Protein AF-A0A2T5AXV2-F1 (afdb_monomer)

Mean predicted aligned error: 19.08 Å

Radius of gyration: 34.53 Å; Cα contacts (8 Å, |Δi|>4): 22; chains: 1; bounding box: 71×86×83 Å

Solvent-accessible surface area (backbone atoms only — not comparable to full-atom values): 9967 Å² total; per-residue (Å²): 135,87,81,79,77,76,82,70,67,61,64,56,50,52,53,56,48,52,55,52,51,54,51,53,53,51,52,52,48,53,52,51,51,52,53,50,51,52,53,49,52,48,33,71,74,76,38,75,77,79,67,57,49,42,57,49,49,50,54,48,52,50,54,51,49,55,50,49,48,49,56,71,72,66,78,45,94,86,62,76,84,79,63,55,76,67,56,56,51,52,52,53,50,52,51,50,52,50,46,67,62,45,51,59,48,48,75,74,43,39,67,57,40,44,51,51,52,51,51,50,51,51,52,53,50,52,49,52,50,54,50,50,55,50,52,49,56,55,52,51,52,52,51,50,53,51,49,57,52,52,60,66,60,72,80,61,92,70,94,79,83,90,76,83,84,82,86,132

Secondary structure (DSSP, 8-state):
-------TTHHHHHHHHHHHHHHHHHHHHHHHHHHHHHHHHHHHHH-SPP--HHHHHHHHHHHHHHHHHHHHTT--TTTTTT--HHHHHHHHHHHHHHHHHHHHHHHH-HHHHHHHHHHHHHHHHHHHHHHHHHHHHHHHHHHHHHHHHHHTTSS-------------

pLDDT: mean 73.74, std 14.26, range [38.34, 95.88]

Sequence (168 aa):
MSEELPPSGAERNEAAGEVRATDADAWSTACAEDLAAEKSRRRAEYGPPPGSAAEELRKFVDAVSEKLDKLSAGQSPLLGSVAGPAAQQVVKQVVQQARAAVEPVIERNPDVFDHLAAAGNELLAAYRSAVQAQEQRWTTRAADLHKDLDERRDDGEGTGPGQRIDLD

Nearest PDB structures (foldseek):
  7n6g-assembly1_3Q  TM=2.943E-01  e=6.380E+00  Chlamydomonas reinhardtii

Foldseek 3Di:
DDDDDDPPPPVVVVVVVVVVVVVVVVVVVVVVVVVVVVVVVCCVVVNDDDDQLLVVVVVVLVVVVVVLCVVLVPPDPPPPPPQPPVNNVVVVVVSVVVCVVVVCCCVVCVVVSVVVVVVVVVVVVVVVVVVVVVVCVVVVVVVVVVVVVVVVVVPDPDDDDDDDDDDD

Structure (mmCIF, N/CA/C/O backbone):
data_AF-A0A2T5AXV2-F1
#
_entry.id   AF-A0A2T5AXV2-F1
#
loop_
_atom_site.group_PDB
_atom_site.id
_atom_site.type_symbol
_atom_site.label_atom_id
_atom_site.label_alt_id
_atom_site.label_comp_id
_atom_site.label_asym_id
_atom_site.label_entity_id
_atom_site.label_seq_id
_atom_site.pdbx_PDB_ins_code
_atom_site.Cartn_x
_atom_site.Cartn_y
_atom_site.Cartn_z
_atom_site.occupancy
_atom_site.B_iso_or_equiv
_atom_site.auth_seq_id
_atom_site.auth_comp_id
_atom_site.auth_asym_id
_atom_site.auth_atom_id
_atom_site.pdbx_PD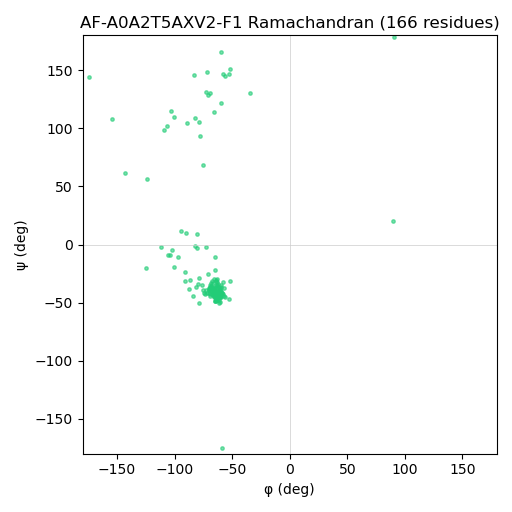B_model_num
ATOM 1 N N . MET A 1 1 ? 46.156 -32.783 -57.075 1.00 38.34 1 MET A N 1
ATOM 2 C CA . MET A 1 1 ? 46.437 -32.244 -55.734 1.00 38.34 1 MET A CA 1
ATOM 3 C C . MET A 1 1 ? 45.109 -31.766 -55.193 1.00 38.34 1 MET A C 1
ATOM 5 O O . MET A 1 1 ? 44.534 -30.871 -55.794 1.00 38.34 1 MET A O 1
ATOM 9 N N . SER A 1 2 ? 44.560 -32.463 -54.201 1.00 46.59 2 SER A N 1
ATOM 10 C CA . SER A 1 2 ? 43.298 -32.082 -53.565 1.00 46.59 2 SER A CA 1
ATOM 11 C C . SER A 1 2 ? 43.644 -31.152 -52.413 1.00 46.59 2 SER A C 1
ATOM 13 O O . SER A 1 2 ? 44.186 -31.609 -51.412 1.00 46.59 2 SER A O 1
ATOM 15 N N . GLU A 1 3 ? 43.421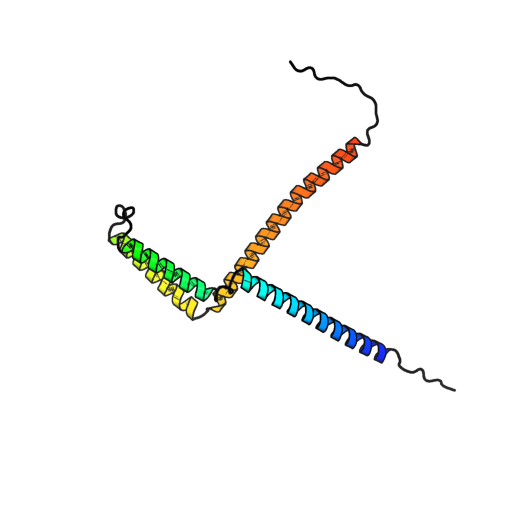 -29.855 -52.586 1.00 47.34 3 GLU A N 1
ATOM 16 C CA . GLU A 1 3 ? 43.502 -28.900 -51.483 1.00 47.34 3 GLU A CA 1
ATOM 17 C C . GLU A 1 3 ? 42.201 -29.007 -50.680 1.00 47.34 3 GLU A C 1
ATOM 19 O O . GLU A 1 3 ? 41.127 -28.613 -51.131 1.00 47.34 3 GLU A O 1
ATOM 24 N N . GLU A 1 4 ? 42.301 -29.632 -49.509 1.00 54.81 4 GLU A N 1
ATOM 25 C CA . GLU A 1 4 ? 41.271 -29.623 -48.473 1.00 54.81 4 GLU A CA 1
ATOM 26 C C . GLU A 1 4 ? 41.139 -28.183 -47.949 1.00 54.81 4 GLU A C 1
ATOM 28 O O . GLU A 1 4 ? 42.080 -27.633 -47.375 1.00 54.81 4 GLU A O 1
ATOM 33 N N . LEU A 1 5 ? 39.989 -27.539 -48.181 1.00 58.94 5 LEU A N 1
ATOM 34 C CA . LEU A 1 5 ? 39.680 -26.254 -47.551 1.00 58.94 5 LEU A CA 1
ATOM 35 C C . LEU A 1 5 ? 39.456 -26.467 -46.042 1.00 58.94 5 LEU A C 1
ATOM 37 O O . LEU A 1 5 ? 38.648 -27.324 -45.677 1.00 58.94 5 LEU A O 1
ATOM 41 N N . PRO A 1 6 ? 40.089 -25.677 -45.155 1.00 58.44 6 PRO A N 1
ATOM 42 C CA . PRO A 1 6 ? 39.869 -25.805 -43.720 1.00 58.44 6 PRO A CA 1
ATOM 43 C C . PRO A 1 6 ? 38.469 -25.291 -43.317 1.00 58.44 6 PRO A C 1
ATOM 45 O O . PRO A 1 6 ? 37.968 -24.330 -43.917 1.00 58.44 6 PRO A O 1
ATOM 48 N N . PRO A 1 7 ? 37.839 -25.869 -42.275 1.00 57.34 7 PRO A N 1
ATOM 49 C CA . PRO A 1 7 ? 36.509 -25.489 -41.794 1.00 57.34 7 PRO A CA 1
ATOM 50 C C . PRO A 1 7 ? 36.537 -24.159 -41.008 1.00 57.34 7 PRO A C 1
ATOM 52 O O . PRO A 1 7 ? 36.311 -24.126 -39.806 1.00 57.34 7 PRO A O 1
ATOM 55 N N . SER A 1 8 ? 36.805 -23.025 -41.666 1.00 60.78 8 SER A N 1
ATOM 56 C CA . SER A 1 8 ? 37.018 -21.734 -40.973 1.00 60.78 8 SER A CA 1
ATOM 57 C C . SER A 1 8 ? 35.735 -20.987 -40.553 1.00 60.78 8 SER A C 1
ATOM 59 O O . SER A 1 8 ? 35.801 -19.928 -39.925 1.00 60.78 8 SER A O 1
ATOM 61 N N . GLY A 1 9 ? 34.558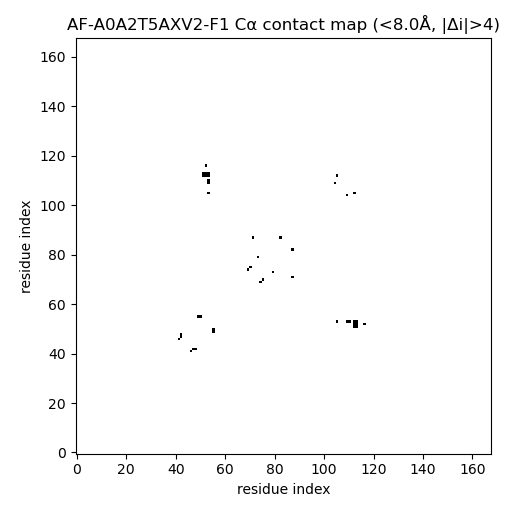 -21.522 -40.897 1.00 58.31 9 GLY A N 1
ATOM 62 C CA . GLY A 1 9 ? 33.269 -20.853 -40.683 1.00 58.31 9 GLY A CA 1
ATOM 63 C C . GLY A 1 9 ? 32.580 -21.158 -39.349 1.00 58.31 9 GLY A C 1
ATOM 64 O O . GLY A 1 9 ? 31.889 -20.289 -38.822 1.00 58.31 9 GLY A O 1
ATOM 65 N N . ALA A 1 10 ? 32.761 -22.363 -38.798 1.00 58.94 10 ALA A N 1
ATOM 66 C CA . ALA A 1 10 ? 32.067 -22.797 -37.580 1.00 58.94 10 ALA A CA 1
ATOM 67 C C . ALA A 1 10 ? 32.710 -22.205 -36.314 1.00 58.94 10 ALA A C 1
ATOM 69 O O . ALA A 1 10 ? 32.036 -21.529 -35.542 1.00 58.94 10 ALA A O 1
ATOM 70 N N . GLU A 1 11 ? 34.033 -22.329 -36.181 1.00 58.97 11 GLU A N 1
ATOM 71 C CA . GLU A 1 11 ? 34.793 -21.832 -35.021 1.00 58.97 11 GLU A CA 1
ATOM 72 C C . GLU A 1 11 ? 34.713 -20.302 -34.874 1.00 58.97 11 GLU A C 1
ATOM 74 O O . GLU A 1 11 ? 34.630 -19.764 -33.771 1.00 58.97 11 GLU A O 1
ATOM 79 N N . ARG A 1 12 ? 34.663 -19.571 -35.997 1.00 57.50 12 ARG A N 1
ATOM 80 C CA . ARG A 1 12 ? 34.503 -18.107 -35.999 1.00 57.50 12 ARG A CA 1
ATOM 81 C C . ARG A 1 12 ? 33.123 -17.670 -35.495 1.00 57.50 12 ARG A C 1
ATOM 83 O O . ARG A 1 12 ? 33.006 -16.587 -34.924 1.00 57.50 12 ARG A O 1
ATOM 90 N N . ASN A 1 13 ? 32.085 -18.474 -35.723 1.00 61.00 13 ASN A N 1
ATOM 91 C CA . ASN A 1 13 ? 30.720 -18.159 -35.304 1.00 61.00 13 ASN A CA 1
ATOM 92 C C . ASN A 1 13 ? 30.497 -18.494 -33.819 1.00 61.00 13 ASN A C 1
ATOM 94 O O . ASN A 1 13 ? 29.853 -17.724 -33.110 1.00 61.00 13 ASN A O 1
ATOM 98 N N . GLU A 1 14 ? 31.103 -19.579 -33.333 1.00 63.22 14 GLU A N 1
ATOM 99 C CA . GLU A 1 14 ? 31.124 -19.938 -31.908 1.00 63.22 14 GLU A CA 1
ATOM 100 C C . GLU A 1 14 ? 31.889 -18.899 -31.079 1.00 63.22 14 GLU A C 1
ATOM 102 O O . GLU A 1 14 ? 31.329 -18.350 -30.131 1.00 63.22 14 GLU A O 1
ATOM 107 N N . ALA A 1 15 ? 33.093 -18.506 -31.512 1.00 61.94 15 ALA A N 1
ATOM 108 C CA . ALA A 1 15 ? 33.867 -17.454 -30.849 1.00 61.94 15 ALA A CA 1
ATOM 109 C C . ALA A 1 15 ? 33.133 -16.098 -30.836 1.00 61.94 15 ALA A C 1
ATOM 111 O O . ALA A 1 15 ? 33.149 -15.379 -29.840 1.00 61.94 15 ALA A O 1
ATOM 112 N N . ALA A 1 16 ? 32.436 -15.742 -31.923 1.00 63.22 16 ALA A N 1
ATOM 113 C CA . ALA A 1 16 ? 31.616 -14.528 -31.970 1.00 63.22 16 ALA A CA 1
ATOM 114 C C . ALA A 1 16 ? 30.336 -14.621 -31.113 1.00 63.22 16 ALA A C 1
ATOM 116 O O . ALA A 1 16 ? 29.792 -13.591 -30.709 1.00 63.22 16 ALA A O 1
ATOM 117 N N . GLY A 1 17 ? 29.825 -15.831 -30.868 1.00 65.50 17 GLY A N 1
ATOM 118 C CA . GLY A 1 17 ? 28.702 -16.094 -29.969 1.00 65.50 17 GLY A CA 1
ATOM 119 C C . GLY A 1 17 ? 29.094 -15.978 -28.498 1.00 65.50 17 GLY A C 1
ATOM 120 O O . GLY A 1 17 ? 28.368 -15.351 -27.732 1.00 65.50 17 GLY A O 1
ATOM 121 N N . GLU A 1 18 ? 30.262 -16.503 -28.134 1.00 64.69 18 GLU A N 1
ATOM 122 C CA . GLU A 1 18 ? 30.807 -16.451 -26.775 1.00 64.69 18 GLU A CA 1
ATOM 123 C C . GLU A 1 18 ? 31.149 -15.015 -26.351 1.00 64.69 18 GLU A C 1
ATOM 125 O O . GLU A 1 18 ? 30.714 -14.574 -25.291 1.00 64.69 18 GLU A O 1
ATOM 130 N N . VAL A 1 19 ? 31.786 -14.232 -27.231 1.00 68.12 19 VAL A N 1
ATOM 131 C CA . VAL A 1 19 ? 32.073 -12.806 -26.977 1.00 68.12 19 VAL A CA 1
ATOM 132 C C . VAL A 1 19 ? 30.785 -11.984 -26.789 1.00 68.12 19 VAL A C 1
ATOM 134 O O . VAL A 1 19 ? 30.696 -11.147 -25.891 1.00 68.12 19 VAL A O 1
ATOM 137 N N . ARG A 1 20 ? 29.736 -12.246 -27.583 1.00 61.34 20 ARG A N 1
ATOM 138 C CA . ARG A 1 20 ? 28.435 -11.569 -27.413 1.00 61.34 20 ARG A CA 1
ATOM 139 C C . ARG A 1 20 ? 27.707 -11.974 -26.131 1.00 61.34 20 ARG A C 1
ATOM 141 O O . ARG A 1 20 ? 26.997 -11.143 -25.570 1.00 61.34 20 ARG A O 1
ATOM 148 N N . ALA A 1 21 ? 27.851 -13.222 -25.686 1.00 63.91 21 ALA A N 1
ATOM 149 C CA . ALA A 1 21 ? 27.299 -13.669 -24.410 1.00 63.91 21 ALA A CA 1
ATOM 150 C C . ALA A 1 21 ? 28.001 -12.963 -23.237 1.00 63.91 21 ALA A C 1
ATOM 152 O O . ALA A 1 21 ? 27.325 -12.426 -22.363 1.00 63.91 21 ALA A O 1
ATOM 153 N N . THR A 1 22 ? 29.335 -12.844 -23.281 1.00 70.88 22 THR A N 1
ATOM 154 C CA . THR A 1 22 ? 30.098 -12.113 -22.257 1.00 70.88 22 THR A CA 1
ATOM 155 C C . THR A 1 22 ? 29.762 -10.620 -22.204 1.00 70.88 22 THR A C 1
ATOM 157 O O . THR A 1 22 ? 29.686 -10.054 -21.115 1.00 70.88 22 THR A O 1
ATOM 160 N N . ASP A 1 23 ? 29.493 -9.981 -23.348 1.00 70.75 23 ASP A N 1
ATOM 161 C CA . ASP A 1 23 ? 29.075 -8.571 -23.397 1.00 70.75 23 ASP A CA 1
ATOM 162 C C . ASP A 1 23 ? 27.663 -8.355 -22.822 1.00 70.75 23 ASP A C 1
ATOM 164 O O . ASP A 1 23 ? 27.407 -7.354 -22.146 1.00 70.75 23 ASP A O 1
ATOM 168 N N . ALA A 1 24 ? 26.739 -9.296 -23.054 1.00 78.44 24 ALA A N 1
ATOM 169 C CA . ALA A 1 24 ? 25.390 -9.240 -22.488 1.00 78.44 24 ALA A CA 1
ATOM 170 C C . ALA A 1 24 ? 25.413 -9.349 -20.953 1.00 78.44 24 ALA A C 1
ATOM 172 O O . ALA A 1 24 ? 24.726 -8.589 -20.263 1.00 78.44 24 ALA A O 1
ATOM 173 N N . ASP A 1 25 ? 26.253 -10.235 -20.418 1.00 80.88 25 ASP 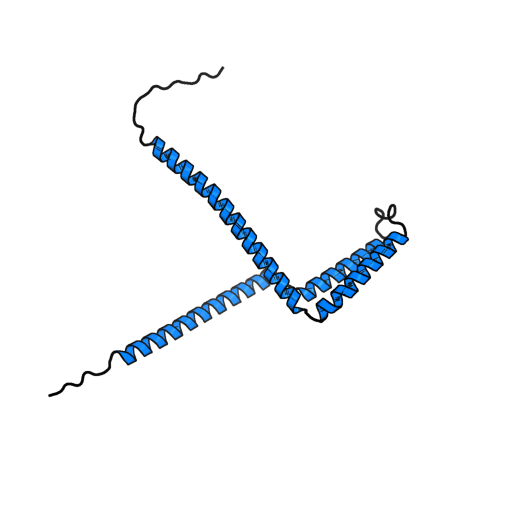A N 1
ATOM 174 C CA . ASP A 1 25 ? 26.444 -10.394 -18.976 1.00 80.88 25 ASP A CA 1
ATOM 175 C C . ASP A 1 25 ? 27.141 -9.174 -18.348 1.00 80.88 25 ASP A C 1
ATOM 177 O O . ASP A 1 25 ? 26.779 -8.751 -17.244 1.00 80.88 25 ASP A O 1
ATOM 181 N N . ALA A 1 26 ? 28.078 -8.540 -19.063 1.00 86.00 26 ALA A N 1
ATOM 182 C CA . ALA A 1 26 ? 28.721 -7.299 -18.629 1.00 86.00 26 ALA A CA 1
ATOM 183 C C . ALA A 1 26 ? 27.724 -6.130 -18.537 1.00 86.00 26 ALA A C 1
ATOM 185 O O . ALA A 1 26 ? 27.740 -5.377 -17.560 1.00 86.00 26 ALA A O 1
ATOM 186 N N . TRP A 1 27 ? 26.813 -6.002 -19.509 1.00 83.19 27 TRP A N 1
ATOM 187 C CA . TRP A 1 27 ? 25.770 -4.972 -19.485 1.00 83.19 27 TRP A CA 1
ATOM 188 C C . TRP A 1 27 ? 24.750 -5.218 -18.367 1.00 83.19 27 TRP A C 1
ATOM 190 O O . TRP A 1 27 ? 24.410 -4.299 -17.624 1.00 83.19 27 TRP A O 1
ATOM 200 N N . SER A 1 28 ? 24.328 -6.474 -18.185 1.00 88.25 28 SER A N 1
ATOM 201 C CA . SER A 1 28 ? 23.462 -6.894 -17.076 1.00 88.25 28 SER A CA 1
ATOM 202 C C . SER A 1 28 ? 24.073 -6.548 -15.712 1.00 88.25 28 SER A C 1
ATOM 204 O O . SER A 1 28 ? 2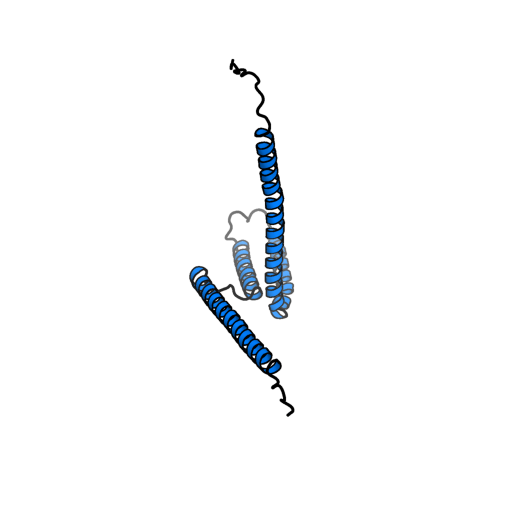3.401 -5.971 -14.854 1.00 88.25 28 SER A O 1
ATOM 206 N N . THR A 1 29 ? 25.370 -6.820 -15.541 1.00 90.75 29 THR A N 1
ATOM 207 C CA . THR A 1 29 ? 26.112 -6.516 -14.309 1.00 90.75 29 THR A CA 1
ATOM 208 C C . THR A 1 29 ? 26.185 -5.011 -14.057 1.00 90.75 29 THR A C 1
ATOM 210 O O . THR A 1 29 ? 25.818 -4.561 -12.973 1.00 90.75 29 THR A O 1
ATOM 213 N N . ALA A 1 30 ? 26.555 -4.215 -15.065 1.00 91.31 30 ALA A N 1
ATOM 214 C CA . ALA A 1 30 ? 26.616 -2.758 -14.941 1.00 91.31 30 ALA A CA 1
ATOM 215 C C . ALA A 1 30 ? 25.245 -2.141 -14.603 1.00 91.31 30 ALA A C 1
ATOM 217 O O . ALA A 1 30 ? 25.146 -1.271 -13.738 1.00 91.31 30 ALA A O 1
ATOM 218 N N . CYS A 1 31 ? 24.166 -2.623 -15.229 1.00 93.62 31 CYS A N 1
ATOM 219 C CA . CYS A 1 31 ? 22.808 -2.194 -14.897 1.00 93.62 31 CYS A CA 1
ATOM 220 C C . CYS A 1 31 ? 22.402 -2.593 -13.472 1.00 93.62 31 CYS A C 1
ATOM 222 O O . CYS A 1 31 ? 21.740 -1.815 -12.784 1.00 93.62 31 CYS A O 1
ATOM 224 N N . ALA A 1 32 ? 22.784 -3.786 -13.011 1.00 93.56 32 ALA A N 1
ATOM 225 C CA . ALA A 1 32 ? 22.507 -4.226 -11.648 1.00 93.56 32 A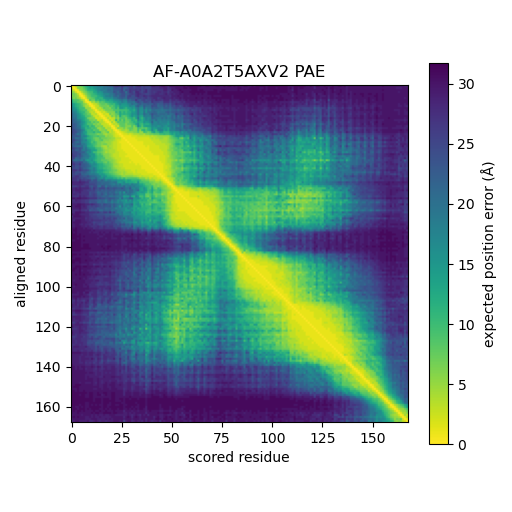LA A CA 1
ATOM 226 C C . ALA A 1 32 ? 23.242 -3.362 -10.608 1.00 93.56 32 ALA A C 1
ATOM 228 O O . ALA A 1 32 ? 22.648 -2.999 -9.588 1.00 93.56 32 ALA A O 1
ATOM 229 N N . GLU A 1 33 ? 24.496 -2.995 -10.879 1.00 93.62 33 GLU A N 1
ATOM 230 C CA . GLU A 1 33 ? 25.302 -2.100 -10.042 1.00 93.62 33 GLU A CA 1
ATOM 231 C C . GLU A 1 33 ? 24.712 -0.685 -9.974 1.00 93.62 33 GLU A C 1
ATOM 233 O O . GLU A 1 33 ? 24.520 -0.159 -8.874 1.00 93.62 33 GLU A O 1
ATOM 238 N N . ASP A 1 34 ? 24.349 -0.096 -11.118 1.00 95.88 34 ASP A N 1
ATOM 239 C CA . ASP A 1 34 ? 23.723 1.232 -11.179 1.00 95.88 34 ASP A CA 1
ATOM 240 C C . ASP A 1 34 ? 22.385 1.256 -10.421 1.00 95.88 34 ASP A C 1
ATOM 242 O O . ASP A 1 34 ? 22.125 2.121 -9.581 1.00 95.88 34 ASP A O 1
ATOM 246 N N . LEU A 1 35 ? 21.567 0.218 -10.606 1.00 91.62 35 LEU A N 1
ATOM 247 C CA . LEU A 1 35 ? 20.287 0.077 -9.919 1.00 91.62 35 LEU A CA 1
ATOM 248 C C . LEU A 1 35 ? 20.463 -0.136 -8.404 1.00 91.62 35 LEU A C 1
ATOM 250 O O . LEU A 1 35 ? 19.643 0.336 -7.608 1.00 91.62 35 LEU A O 1
ATOM 254 N N . ALA A 1 36 ? 21.531 -0.811 -7.971 1.00 91.56 36 ALA A N 1
ATOM 255 C CA . ALA A 1 36 ? 21.882 -0.950 -6.560 1.00 91.56 36 ALA A CA 1
ATOM 256 C C . ALA A 1 36 ? 22.378 0.373 -5.947 1.00 91.56 36 ALA A C 1
ATOM 258 O O . ALA A 1 36 ? 22.005 0.696 -4.809 1.00 91.56 36 ALA A O 1
ATOM 259 N N . ALA A 1 37 ? 23.164 1.155 -6.692 1.00 94.50 37 ALA A N 1
ATOM 260 C CA . ALA A 1 37 ? 23.611 2.487 -6.293 1.00 94.50 37 ALA A CA 1
ATOM 261 C C . ALA A 1 37 ? 22.423 3.453 -6.159 1.00 94.50 37 ALA A C 1
ATOM 263 O O . ALA A 1 37 ? 22.283 4.119 -5.129 1.00 94.50 37 ALA A O 1
ATOM 264 N N . GLU A 1 38 ? 21.500 3.444 -7.126 1.00 91.88 38 GLU A N 1
ATOM 265 C CA . GLU A 1 38 ? 20.286 4.261 -7.091 1.00 91.88 38 GLU A CA 1
ATOM 266 C C . GLU A 1 38 ? 19.393 3.893 -5.904 1.00 91.88 38 GLU A C 1
ATOM 268 O O . GLU A 1 38 ? 18.974 4.762 -5.134 1.00 91.88 38 GLU A O 1
ATOM 273 N N . LYS A 1 39 ? 19.154 2.594 -5.683 1.00 84.88 39 LYS A N 1
ATOM 274 C CA . LYS A 1 39 ? 18.414 2.118 -4.504 1.00 84.88 39 LYS A CA 1
ATOM 275 C C . LYS A 1 39 ? 19.073 2.569 -3.201 1.00 84.88 39 LYS A C 1
ATOM 277 O O . LYS A 1 39 ? 18.374 2.896 -2.245 1.00 84.88 39 LYS A O 1
ATOM 282 N N . SER A 1 40 ? 20.402 2.598 -3.147 1.00 88.81 40 SER A N 1
ATOM 283 C CA . SER A 1 40 ? 21.144 3.043 -1.964 1.00 88.81 40 SER A CA 1
ATOM 284 C C . SER A 1 40 ? 20.994 4.544 -1.723 1.00 88.81 40 SER A C 1
ATOM 286 O O . SER A 1 40 ? 20.705 4.938 -0.594 1.00 88.81 40 SER A O 1
ATOM 288 N N . ARG A 1 41 ? 21.090 5.371 -2.773 1.00 91.69 41 ARG A N 1
ATOM 289 C CA . ARG A 1 41 ? 20.835 6.818 -2.684 1.00 91.69 41 ARG A CA 1
ATOM 290 C C . ARG A 1 41 ? 19.408 7.103 -2.224 1.00 91.69 41 ARG A C 1
ATOM 292 O O . ARG A 1 41 ? 19.208 7.887 -1.301 1.00 91.69 41 ARG A O 1
ATOM 299 N N . ARG A 1 42 ? 18.423 6.404 -2.798 1.00 88.50 42 ARG A N 1
ATOM 300 C CA . ARG A 1 42 ? 17.014 6.520 -2.398 1.00 88.50 42 ARG A CA 1
ATOM 301 C C . ARG A 1 42 ? 16.797 6.156 -0.934 1.00 88.50 42 ARG A C 1
ATOM 303 O O . ARG A 1 42 ? 16.096 6.883 -0.243 1.00 88.50 42 ARG A O 1
ATOM 310 N N . ARG A 1 43 ? 17.425 5.087 -0.437 1.00 85.56 43 ARG A N 1
ATOM 311 C CA . ARG A 1 43 ? 17.347 4.735 0.990 1.00 85.56 43 ARG A CA 1
ATOM 312 C C . ARG A 1 43 ? 17.975 5.790 1.899 1.00 85.56 43 ARG A C 1
ATOM 314 O O . ARG A 1 43 ? 17.480 6.003 2.999 1.00 85.56 43 ARG A O 1
ATOM 321 N N . ALA A 1 44 ? 19.050 6.441 1.459 1.00 88.62 44 ALA A N 1
ATOM 322 C CA . ALA A 1 44 ? 19.684 7.510 2.228 1.00 88.62 44 ALA A CA 1
ATOM 323 C C . ALA A 1 44 ? 18.810 8.776 2.303 1.00 88.62 44 ALA A C 1
ATOM 325 O O . ALA A 1 44 ? 18.774 9.428 3.340 1.00 88.62 44 ALA A O 1
ATOM 326 N N . GLU A 1 45 ? 18.100 9.109 1.223 1.00 91.94 45 GLU A N 1
ATOM 327 C CA . GLU A 1 45 ? 17.270 10.318 1.128 1.00 91.94 45 GLU A CA 1
ATOM 328 C C . GLU A 1 45 ? 15.870 10.137 1.736 1.00 91.94 45 GLU A C 1
ATOM 330 O O . GLU A 1 45 ? 15.398 10.994 2.478 1.00 91.94 45 GLU A O 1
ATOM 335 N N . TYR A 1 46 ? 15.211 9.014 1.442 1.00 84.56 46 TYR A N 1
ATOM 336 C CA . TYR A 1 46 ? 13.816 8.755 1.817 1.00 84.56 46 TYR A CA 1
ATOM 337 C C . TYR A 1 46 ? 13.677 7.816 3.024 1.00 84.56 46 TYR A C 1
ATOM 339 O O . TYR A 1 46 ? 12.568 7.608 3.513 1.00 84.56 46 TYR A O 1
ATOM 347 N N . GLY A 1 47 ? 14.790 7.273 3.525 1.00 82.44 47 GLY A N 1
ATOM 348 C CA . GLY A 1 47 ? 14.819 6.331 4.638 1.00 82.44 47 GLY A CA 1
ATOM 349 C C . GLY A 1 47 ? 14.720 4.860 4.211 1.00 82.44 47 GLY A C 1
ATOM 350 O O . GLY A 1 47 ? 14.644 4.540 3.018 1.00 82.44 47 GLY A O 1
ATOM 351 N N . PRO A 1 48 ? 14.775 3.928 5.181 1.00 72.44 48 PRO A N 1
ATOM 352 C CA . PRO A 1 48 ? 14.632 2.505 4.907 1.00 72.44 48 PRO A CA 1
ATOM 353 C C . PRO A 1 48 ? 13.286 2.218 4.227 1.00 72.44 48 PRO A C 1
ATOM 355 O O . PRO A 1 48 ? 12.301 2.901 4.519 1.00 72.44 48 PRO A O 1
ATOM 358 N N . PRO A 1 49 ? 13.226 1.222 3.321 1.00 68.56 49 PRO A N 1
ATOM 359 C CA . PRO A 1 49 ? 11.953 0.810 2.751 1.00 68.56 49 PRO A CA 1
ATOM 360 C C . PRO A 1 49 ? 10.998 0.434 3.896 1.00 68.56 49 PRO A C 1
ATOM 362 O O . PRO A 1 49 ? 11.468 -0.084 4.917 1.00 68.56 49 PRO A O 1
ATOM 365 N N . PRO A 1 50 ? 9.688 0.707 3.755 1.00 68.50 50 PRO A N 1
ATOM 366 C CA . PRO A 1 50 ? 8.709 0.229 4.722 1.00 68.50 50 PRO A CA 1
ATOM 367 C C . PRO A 1 50 ? 8.889 -1.281 4.924 1.00 68.50 50 PRO A C 1
ATOM 369 O O . PRO A 1 50 ? 9.367 -1.974 4.018 1.00 68.50 50 PRO A O 1
ATOM 372 N N . GLY A 1 51 ? 8.551 -1.776 6.120 1.00 72.50 51 GLY A N 1
ATOM 373 C CA . GLY A 1 51 ? 8.541 -3.216 6.382 1.00 72.50 51 GLY A CA 1
ATOM 374 C C . GLY A 1 51 ? 7.592 -3.944 5.428 1.00 72.50 51 GLY A C 1
ATOM 375 O O . GLY A 1 51 ? 6.994 -3.335 4.536 1.00 72.50 51 GLY A O 1
ATOM 376 N N . SER A 1 52 ? 7.416 -5.251 5.619 1.00 78.31 52 SER A N 1
ATOM 377 C CA . SER A 1 52 ? 6.393 -5.962 4.839 1.00 78.31 52 SER A CA 1
ATOM 378 C C . SER A 1 52 ? 5.038 -5.248 4.969 1.00 78.31 52 SER A C 1
ATOM 380 O O . SER A 1 52 ? 4.721 -4.661 6.011 1.00 78.31 52 SER A O 1
ATOM 382 N N . ALA A 1 53 ? 4.215 -5.279 3.921 1.00 74.88 53 ALA A N 1
ATOM 383 C CA . ALA A 1 53 ? 2.911 -4.619 3.933 1.00 74.88 53 ALA A CA 1
ATOM 384 C C . ALA A 1 53 ? 2.032 -5.141 5.083 1.00 74.88 53 ALA A C 1
ATOM 386 O O . ALA A 1 53 ? 1.266 -4.384 5.680 1.00 74.88 53 ALA A O 1
ATOM 387 N N . ALA A 1 54 ? 2.192 -6.420 5.438 1.00 72.69 54 ALA A N 1
ATOM 388 C CA . ALA A 1 54 ? 1.556 -7.038 6.594 1.00 72.69 54 ALA A CA 1
ATOM 389 C C . ALA A 1 54 ? 2.009 -6.414 7.929 1.00 72.69 54 ALA A C 1
ATOM 391 O O . ALA A 1 54 ? 1.176 -6.130 8.792 1.00 72.69 54 ALA A O 1
ATOM 392 N N . GLU A 1 55 ? 3.310 -6.169 8.110 1.00 78.31 55 GLU A N 1
ATOM 393 C CA . GLU A 1 55 ? 3.843 -5.513 9.310 1.00 78.31 55 GLU A CA 1
ATOM 394 C C . GLU A 1 55 ? 3.381 -4.060 9.422 1.00 78.31 55 GLU A C 1
ATOM 396 O O . GLU A 1 55 ? 2.989 -3.627 10.506 1.00 78.31 55 GLU A O 1
ATOM 401 N N . GLU A 1 56 ? 3.373 -3.308 8.321 1.00 82.88 56 GLU A N 1
ATOM 402 C CA . GLU A 1 56 ? 2.868 -1.931 8.318 1.00 82.88 56 GLU A CA 1
ATOM 403 C C . GLU A 1 56 ? 1.353 -1.874 8.571 1.00 82.88 56 GLU A C 1
ATOM 405 O O . GLU A 1 56 ? 0.887 -1.014 9.322 1.00 82.88 56 GLU A O 1
ATOM 410 N N . LEU A 1 57 ? 0.578 -2.830 8.041 1.00 78.44 57 LEU A N 1
ATOM 411 C CA . LEU A 1 57 ? -0.849 -2.957 8.346 1.00 78.44 57 LEU A CA 1
ATOM 412 C C . LEU A 1 57 ? -1.080 -3.247 9.834 1.00 78.44 57 LEU A C 1
ATOM 414 O O . LEU A 1 57 ? -1.963 -2.643 10.441 1.00 78.44 57 LEU A O 1
ATOM 418 N N . ARG A 1 58 ? -0.275 -4.128 10.439 1.00 79.31 58 ARG A N 1
ATOM 419 C CA . ARG A 1 58 ? -0.372 -4.437 11.872 1.00 79.31 58 ARG A CA 1
ATOM 420 C C . ARG A 1 58 ? -0.069 -3.200 12.722 1.00 79.31 58 ARG A C 1
ATOM 422 O O . ARG A 1 58 ? -0.882 -2.837 13.568 1.00 79.31 58 ARG A O 1
ATOM 429 N N . LYS A 1 59 ? 1.017 -2.479 12.413 1.00 84.12 59 LYS A N 1
ATOM 430 C CA . LYS A 1 59 ? 1.361 -1.198 13.063 1.00 84.12 59 LYS A CA 1
ATOM 431 C C . LYS A 1 59 ? 0.243 -0.163 12.916 1.00 84.12 59 LYS A C 1
ATOM 433 O O . LYS A 1 59 ? -0.081 0.535 13.875 1.00 84.12 59 LYS A O 1
ATOM 438 N N . PHE A 1 60 ? -0.364 -0.066 11.733 1.00 83.62 60 PHE A N 1
ATOM 439 C CA . PHE A 1 60 ? -1.483 0.839 11.486 1.00 83.62 60 PHE A CA 1
ATOM 440 C C . PHE A 1 60 ? -2.709 0.476 12.332 1.00 83.62 60 PHE A C 1
ATOM 442 O O . PHE A 1 60 ? -3.278 1.349 12.987 1.00 83.62 60 PHE A O 1
ATOM 449 N N . VAL A 1 61 ? -3.101 -0.801 12.363 1.00 83.19 61 VAL A N 1
ATOM 450 C CA . VAL A 1 61 ? -4.226 -1.285 13.178 1.00 83.19 61 VAL A CA 1
ATOM 451 C C . VAL A 1 61 ? -3.980 -1.028 14.665 1.00 83.19 61 VAL A C 1
ATOM 453 O O . VAL A 1 61 ? -4.899 -0.599 15.368 1.00 83.19 61 VAL A O 1
ATOM 456 N N . ASP A 1 62 ? -2.751 -1.221 15.140 1.00 86.44 62 ASP A N 1
ATOM 457 C CA . ASP A 1 62 ? -2.380 -0.942 16.527 1.00 86.44 62 ASP A CA 1
ATOM 458 C C . ASP A 1 62 ? -2.464 0.559 16.846 1.00 86.44 62 ASP A C 1
ATOM 460 O O . ASP A 1 62 ? -3.100 0.940 17.830 1.00 86.44 62 ASP A O 1
ATOM 464 N N . ALA A 1 63 ? -1.945 1.429 15.972 1.00 87.44 63 ALA A N 1
ATOM 465 C CA . ALA A 1 63 ? -2.047 2.882 16.131 1.00 87.44 63 ALA A CA 1
ATOM 466 C C . ALA A 1 63 ? -3.505 3.385 16.100 1.00 87.44 63 ALA A C 1
ATOM 468 O O . ALA A 1 63 ? -3.886 4.288 16.854 1.00 87.44 63 ALA A O 1
ATOM 469 N N . VAL A 1 64 ? -4.348 2.798 15.242 1.00 83.75 64 VAL A N 1
ATOM 470 C CA . VAL A 1 64 ? -5.788 3.096 15.188 1.00 83.75 64 VAL A CA 1
ATOM 471 C C . VAL A 1 64 ? -6.483 2.644 16.469 1.00 83.75 64 VAL A C 1
ATOM 473 O O . VAL A 1 64 ? -7.289 3.401 17.014 1.00 83.75 64 VAL A O 1
ATOM 476 N N . SER A 1 65 ? -6.152 1.455 16.974 1.00 81.56 65 SER A N 1
ATOM 477 C CA . SER A 1 65 ? -6.710 0.917 18.221 1.00 81.56 65 SER A CA 1
ATOM 478 C C . SER A 1 65 ? -6.343 1.801 19.415 1.00 81.56 65 SER A C 1
ATOM 480 O O . SER A 1 65 ? -7.227 2.209 20.164 1.00 81.56 65 SER A O 1
ATOM 482 N N . GLU A 1 66 ? -5.078 2.223 19.523 1.00 82.25 66 GLU A N 1
ATOM 483 C CA . GLU A 1 66 ? -4.620 3.155 20.561 1.00 82.25 66 GLU A CA 1
ATOM 484 C C . GLU A 1 66 ? -5.379 4.494 20.501 1.00 82.25 66 GLU A C 1
ATOM 486 O O . GLU A 1 66 ? -5.779 5.058 21.525 1.00 82.25 66 GLU A O 1
ATOM 491 N N . LYS A 1 67 ? -5.620 5.020 19.294 1.00 78.12 67 LYS A N 1
ATOM 492 C CA . LYS A 1 67 ? -6.370 6.269 19.115 1.00 78.12 67 LYS A CA 1
ATOM 493 C C . LYS A 1 67 ? -7.852 6.107 19.456 1.00 78.12 67 LYS A C 1
ATOM 495 O O . LYS A 1 67 ? -8.436 7.013 20.053 1.00 78.12 67 LYS A O 1
ATOM 500 N N . LEU A 1 68 ? -8.450 4.969 19.113 1.00 77.81 68 LEU A N 1
ATOM 501 C CA . LEU A 1 68 ? -9.828 4.638 19.467 1.00 77.81 68 LEU A CA 1
ATOM 502 C C . LEU A 1 68 ? -10.002 4.475 20.981 1.00 77.81 68 LEU A C 1
ATOM 504 O O . LEU A 1 68 ? -11.003 4.943 21.531 1.00 77.81 68 LEU A O 1
ATOM 508 N N . ASP A 1 69 ? -9.025 3.879 21.662 1.00 76.38 69 ASP A N 1
ATOM 509 C CA . ASP A 1 69 ? -9.012 3.774 23.119 1.00 76.38 69 ASP A CA 1
ATOM 510 C C . ASP A 1 69 ? -8.917 5.155 23.770 1.00 76.38 69 ASP A C 1
ATOM 512 O O . ASP A 1 69 ? -9.699 5.449 24.671 1.00 76.38 69 ASP A O 1
ATOM 516 N N . LYS A 1 70 ? -8.071 6.061 23.259 1.00 75.25 70 LYS A N 1
ATOM 517 C CA . LYS A 1 70 ? -8.003 7.464 23.723 1.00 75.25 70 LYS A CA 1
ATOM 518 C C . LYS A 1 70 ? -9.320 8.222 23.519 1.00 75.25 70 LYS A C 1
ATOM 520 O O . LYS A 1 70 ? -9.727 9.006 24.378 1.00 75.25 70 LYS A O 1
ATOM 525 N N . LEU A 1 71 ? -10.000 7.978 22.398 1.00 68.75 71 LEU A N 1
ATOM 526 C CA . LEU A 1 71 ? -11.320 8.547 22.104 1.00 68.75 71 LEU A CA 1
ATOM 527 C C . LEU A 1 71 ? -12.406 7.984 23.034 1.00 68.75 71 LEU A C 1
ATOM 529 O O . LEU A 1 71 ? -13.262 8.733 23.500 1.00 68.75 71 LEU A O 1
ATOM 533 N N . SER A 1 72 ? -12.349 6.687 23.336 1.00 64.38 72 SER A N 1
ATOM 534 C CA . SER A 1 72 ? -13.320 5.992 24.191 1.00 64.38 72 SER A CA 1
ATOM 535 C C . SER A 1 72 ? -13.087 6.235 25.686 1.00 64.38 72 SER A C 1
ATOM 537 O O . SER A 1 72 ? -14.037 6.217 26.462 1.00 64.38 72 SER A O 1
ATOM 539 N N . ALA A 1 73 ? -11.840 6.479 26.100 1.00 63.34 73 ALA A N 1
ATOM 540 C CA . ALA A 1 73 ? -11.435 6.729 27.485 1.00 63.34 73 ALA A CA 1
ATOM 541 C C . ALA A 1 73 ? -11.681 8.179 27.953 1.00 63.34 73 ALA A C 1
ATOM 543 O O . ALA A 1 73 ? -11.280 8.548 29.054 1.00 63.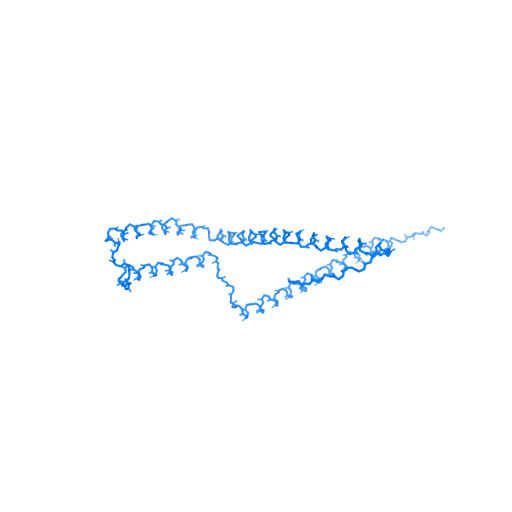34 73 ALA A O 1
ATOM 544 N N . GLY A 1 74 ? -12.380 8.998 27.158 1.00 55.62 74 GLY A N 1
ATOM 545 C CA . GLY A 1 74 ? -13.004 10.225 27.659 1.00 55.62 74 GLY A CA 1
ATOM 546 C C . GLY A 1 74 ? -12.156 11.498 27.616 1.00 55.62 74 GLY A C 1
ATOM 547 O O . GLY A 1 74 ? -12.494 12.456 28.301 1.00 55.62 74 GLY A O 1
ATOM 548 N N . GLN A 1 75 ? -11.104 11.574 26.793 1.00 54.56 75 GLN A N 1
ATOM 549 C CA . GLN A 1 75 ? -10.335 12.820 26.607 1.00 54.56 75 GLN A CA 1
ATOM 550 C C . GLN A 1 75 ? -10.773 13.673 25.402 1.00 54.56 75 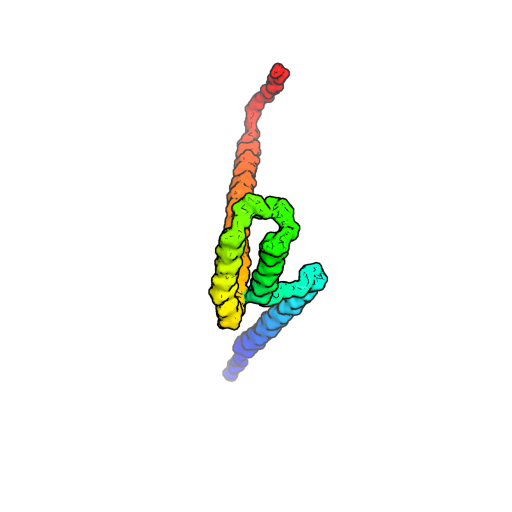GLN A C 1
ATOM 552 O O . GLN A 1 75 ? -10.081 14.622 25.048 1.00 54.56 75 GLN A O 1
ATOM 557 N N . SER A 1 76 ? -11.913 13.380 24.763 1.00 48.69 76 SER A N 1
ATOM 558 C CA . SER A 1 76 ? -12.485 14.235 23.708 1.00 48.69 76 SER A CA 1
ATOM 559 C C . SER A 1 76 ? -13.722 14.991 24.209 1.00 48.69 76 SER A C 1
ATOM 561 O O . SER A 1 76 ? -14.811 14.416 24.240 1.00 48.69 76 SER A O 1
ATOM 563 N N . PRO A 1 77 ? -13.597 16.293 24.540 1.00 54.91 77 PRO A N 1
ATOM 564 C CA . PRO A 1 77 ? -14.697 17.116 25.053 1.00 54.91 77 PRO A CA 1
ATOM 565 C C . PRO A 1 77 ? -15.843 17.341 24.053 1.00 54.91 77 PRO A C 1
ATOM 567 O O . PRO A 1 77 ? -16.889 17.851 24.433 1.00 54.91 77 PRO A O 1
ATOM 570 N N . LEU A 1 78 ? -15.656 16.987 22.775 1.00 58.06 78 LEU A N 1
ATOM 571 C CA . LEU A 1 78 ? -16.572 17.340 21.683 1.00 58.06 78 LEU A CA 1
ATOM 572 C C . LEU A 1 78 ? -17.435 16.177 21.165 1.00 58.06 78 LEU A C 1
ATOM 574 O O . LEU A 1 78 ? -18.351 16.415 20.387 1.00 58.06 78 LEU A O 1
ATOM 578 N N . LEU A 1 79 ? -17.177 14.933 21.590 1.00 54.88 79 LEU A N 1
ATOM 579 C CA . LEU A 1 79 ? -17.924 13.745 21.128 1.00 54.88 79 LEU A CA 1
ATOM 580 C C . LEU A 1 79 ? -18.797 13.100 22.220 1.00 54.88 79 LEU A C 1
ATOM 582 O O . LEU A 1 79 ? -19.530 12.150 21.947 1.00 54.88 79 LEU A O 1
ATOM 586 N N . GLY A 1 80 ? -18.760 13.629 23.446 1.00 51.91 80 GLY A N 1
ATOM 587 C CA . GLY A 1 80 ? -19.468 13.076 24.606 1.00 51.91 80 GLY A CA 1
ATOM 588 C C . GLY A 1 80 ? -20.990 13.263 24.622 1.00 51.91 80 GLY A C 1
ATOM 589 O O . GLY A 1 80 ? -21.628 12.787 25.555 1.00 51.91 80 GLY A O 1
ATOM 590 N N . SER A 1 81 ? -21.595 13.936 23.637 1.00 52.94 81 SER A N 1
ATOM 591 C CA . SER A 1 81 ? -23.022 14.299 23.688 1.00 52.94 81 SER A CA 1
ATOM 592 C C . SER A 1 81 ? -23.967 13.453 22.824 1.00 52.94 81 SER A C 1
ATOM 594 O O . SER A 1 81 ? -25.174 13.593 22.991 1.00 52.94 81 SER A O 1
ATOM 596 N N . VAL A 1 82 ? -23.487 12.565 21.937 1.00 56.47 82 VAL A N 1
ATOM 597 C CA . VAL A 1 82 ? -24.384 11.845 20.992 1.00 56.47 82 VAL A CA 1
ATOM 598 C C . VAL A 1 82 ? -24.276 10.312 21.031 1.00 56.47 82 VAL A C 1
ATOM 600 O O . VAL A 1 82 ? -25.229 9.630 20.662 1.00 56.47 82 VAL A O 1
ATOM 603 N N . ALA A 1 83 ? -23.191 9.724 21.540 1.00 56.62 83 ALA A N 1
ATOM 604 C CA . ALA A 1 83 ? -23.049 8.265 21.600 1.00 56.62 83 ALA A CA 1
ATOM 605 C C . ALA A 1 83 ? -23.153 7.762 23.047 1.00 56.62 83 ALA A C 1
ATOM 607 O O . ALA A 1 83 ? -22.185 7.808 23.803 1.00 56.62 83 ALA A O 1
ATOM 608 N N . GLY A 1 84 ? -24.335 7.281 23.441 1.00 62.47 84 GLY A N 1
ATOM 609 C CA . GLY A 1 84 ? -24.535 6.658 24.751 1.00 62.47 84 GLY A CA 1
ATOM 610 C C . GLY A 1 84 ? -23.645 5.416 24.972 1.00 62.47 84 GLY A C 1
ATOM 611 O O . GLY A 1 84 ? -23.124 4.851 24.005 1.00 62.47 84 GLY A O 1
ATOM 612 N N . PRO A 1 85 ? -23.509 4.930 26.223 1.00 66.56 85 PRO A N 1
ATOM 613 C CA . PRO A 1 85 ? -22.625 3.812 26.594 1.00 66.56 85 PRO A CA 1
ATOM 614 C C . PRO A 1 85 ? -22.806 2.542 25.743 1.00 66.56 85 PRO A C 1
ATOM 616 O O . PRO A 1 85 ? -21.847 1.823 25.470 1.00 66.56 85 PRO A O 1
ATOM 619 N N . ALA A 1 86 ? -24.030 2.297 25.265 1.00 67.31 86 ALA A N 1
ATOM 620 C CA . ALA A 1 86 ? -24.351 1.170 24.394 1.00 67.31 86 ALA A CA 1
ATOM 621 C C . ALA A 1 86 ? -23.696 1.272 23.001 1.00 67.31 86 ALA A C 1
ATOM 623 O O . ALA A 1 86 ? -23.200 0.276 22.482 1.00 67.31 86 ALA A O 1
ATOM 624 N N . ALA A 1 87 ? -23.626 2.469 22.406 1.00 64.75 87 ALA A N 1
ATOM 625 C CA . ALA A 1 87 ? -22.996 2.665 21.098 1.00 64.75 87 ALA A CA 1
ATOM 626 C C . ALA A 1 87 ? -21.478 2.419 21.160 1.00 64.75 87 ALA A C 1
ATOM 628 O O . ALA A 1 87 ? -20.905 1.815 20.255 1.00 64.75 87 ALA A O 1
ATOM 629 N N . GLN A 1 88 ? -20.836 2.805 22.266 1.00 66.06 88 GLN A N 1
ATOM 630 C CA . GLN A 1 88 ? -19.412 2.543 22.495 1.00 66.06 88 GLN A CA 1
ATOM 631 C C . GLN A 1 88 ? -19.110 1.040 22.616 1.00 66.06 88 GLN A C 1
ATOM 633 O O . GLN A 1 88 ? -18.088 0.574 22.112 1.00 66.06 88 GLN A O 1
ATOM 638 N N . GLN A 1 89 ? -20.000 0.259 23.238 1.00 75.12 89 GLN A N 1
ATOM 639 C CA . GLN A 1 89 ? -19.853 -1.199 23.318 1.00 75.12 89 GLN A CA 1
ATOM 640 C C . GLN A 1 89 ? -19.994 -1.880 21.953 1.00 75.12 89 GLN A C 1
ATOM 642 O O . GLN A 1 89 ? -19.226 -2.794 21.654 1.00 75.12 89 GLN A O 1
ATOM 647 N N . VAL A 1 90 ? -20.924 -1.419 21.112 1.00 78.56 90 VAL A N 1
ATOM 648 C CA . VAL A 1 90 ? -21.098 -1.949 19.751 1.00 78.56 90 VAL A CA 1
ATOM 649 C C . VAL A 1 90 ? -19.854 -1.686 18.903 1.00 78.56 90 VAL A C 1
ATOM 651 O O . VAL A 1 90 ? -19.358 -2.605 18.258 1.00 78.56 90 VAL A O 1
ATOM 654 N N . VAL A 1 91 ? -19.286 -0.476 18.960 1.00 78.50 91 VAL A N 1
ATOM 655 C CA . VAL A 1 91 ? -18.036 -0.156 18.247 1.00 78.50 91 VAL A CA 1
ATOM 656 C C . VAL A 1 91 ? -16.889 -1.055 18.713 1.00 78.50 91 VAL A C 1
ATOM 658 O O . VAL A 1 91 ? -16.191 -1.630 17.881 1.00 78.50 91 VAL A O 1
ATOM 661 N N . LYS A 1 92 ? -16.728 -1.249 20.030 1.00 76.62 92 LYS A N 1
ATOM 662 C CA . LYS A 1 92 ? -15.709 -2.163 20.572 1.00 76.62 92 LYS A CA 1
ATOM 663 C C . LYS A 1 92 ? -15.892 -3.597 20.074 1.00 76.62 92 LYS A C 1
ATOM 665 O O . LYS A 1 92 ? -14.909 -4.234 19.711 1.00 76.62 92 LYS A O 1
ATOM 670 N N . GLN A 1 93 ? -17.128 -4.094 20.021 1.00 83.00 93 GLN A N 1
ATOM 671 C CA . GLN A 1 93 ? -17.438 -5.428 19.497 1.00 83.00 93 GLN A CA 1
ATOM 672 C C . GLN A 1 93 ? -17.105 -5.559 18.007 1.00 83.00 93 GLN A C 1
ATOM 674 O O . GLN A 1 93 ? -16.464 -6.530 17.617 1.00 83.00 93 GLN A O 1
ATOM 679 N N . VAL A 1 94 ? -17.461 -4.568 17.186 1.00 83.12 94 VAL A N 1
ATOM 680 C CA . VAL A 1 94 ? -17.143 -4.570 15.747 1.00 83.12 94 VAL A CA 1
ATOM 681 C C . VAL A 1 94 ? -15.632 -4.562 15.519 1.00 83.12 94 VAL A C 1
ATOM 683 O O . VAL A 1 94 ? -15.134 -5.325 14.697 1.00 83.12 94 VAL A O 1
ATOM 686 N N . VAL A 1 95 ? -14.887 -3.755 16.279 1.00 80.75 95 VAL A N 1
ATOM 687 C CA . VAL A 1 95 ? -13.420 -3.709 16.187 1.00 80.75 95 VAL A CA 1
ATOM 688 C C . VAL A 1 95 ? -12.795 -5.037 16.610 1.00 80.75 95 VAL A C 1
ATOM 690 O O . VAL A 1 95 ? -11.927 -5.547 15.908 1.00 80.75 95 VAL A O 1
ATOM 693 N N . GLN A 1 96 ? -13.261 -5.636 17.709 1.00 83.12 96 GLN A N 1
ATOM 694 C CA . GLN A 1 96 ? -12.792 -6.949 18.165 1.00 83.12 96 GLN A CA 1
ATOM 695 C C . GLN A 1 96 ? -13.084 -8.050 17.136 1.00 83.12 96 GLN A C 1
ATOM 697 O O . GLN A 1 96 ? -12.208 -8.859 16.843 1.00 83.12 96 GLN A O 1
ATOM 702 N N . GLN A 1 97 ? -14.277 -8.056 16.535 1.00 83.50 97 GLN A N 1
ATOM 703 C CA . GLN A 1 97 ? -14.633 -9.004 15.476 1.00 83.50 97 GLN A CA 1
ATOM 704 C C . GLN A 1 97 ? -13.791 -8.809 14.214 1.00 83.50 97 GLN A C 1
ATOM 706 O O . GLN A 1 97 ? -13.306 -9.787 13.648 1.00 83.50 97 GLN A O 1
ATOM 711 N N . ALA A 1 98 ? -13.573 -7.560 13.794 1.00 81.06 98 ALA A N 1
ATOM 712 C CA . ALA A 1 98 ? -12.712 -7.250 12.660 1.00 81.06 98 ALA A CA 1
ATOM 713 C C . ALA A 1 98 ? -11.274 -7.727 12.914 1.00 81.06 98 ALA A C 1
ATOM 715 O O . ALA A 1 98 ? -10.692 -8.394 12.061 1.00 81.06 98 ALA A O 1
ATOM 716 N N . ARG A 1 99 ? -10.725 -7.473 14.111 1.00 79.31 99 ARG A N 1
ATOM 717 C CA . ARG A 1 99 ? -9.384 -7.934 14.498 1.00 79.31 99 ARG A CA 1
ATOM 718 C C . ARG A 1 99 ? -9.309 -9.463 14.514 1.00 79.31 99 ARG A C 1
ATOM 720 O O . ARG A 1 99 ? -8.401 -10.024 13.917 1.00 79.31 99 ARG A O 1
ATOM 727 N N . ALA A 1 100 ? -10.304 -10.138 15.092 1.00 82.69 100 ALA A N 1
ATOM 728 C CA . ALA A 1 100 ? -10.369 -11.600 15.144 1.00 82.69 100 ALA A CA 1
ATOM 729 C C . ALA A 1 100 ? -10.470 -12.266 13.760 1.00 82.69 100 ALA A C 1
ATOM 731 O O . ALA A 1 100 ? -9.990 -13.383 13.586 1.00 82.69 100 ALA A O 1
ATOM 732 N N . ALA A 1 101 ? -11.079 -11.598 12.777 1.00 82.12 101 ALA A N 1
ATOM 733 C CA . ALA A 1 101 ? -11.147 -12.092 11.404 1.00 82.12 101 ALA A CA 1
ATOM 734 C C . ALA A 1 101 ? -9.851 -11.839 10.614 1.00 82.12 101 ALA A C 1
ATOM 736 O O . ALA A 1 101 ? -9.485 -12.644 9.760 1.00 82.12 101 ALA A O 1
ATOM 737 N N . VAL A 1 102 ? -9.163 -10.727 10.890 1.00 78.62 102 VAL A N 1
ATOM 738 C CA . VAL A 1 102 ? -7.986 -10.281 10.131 1.00 78.62 102 VAL A CA 1
ATOM 739 C C . VAL A 1 102 ? -6.682 -10.881 10.666 1.00 78.62 102 VAL A C 1
ATOM 741 O O . VAL A 1 102 ? -5.836 -11.275 9.864 1.00 78.62 102 VAL A O 1
ATOM 744 N N . GLU A 1 103 ? -6.522 -11.016 11.986 1.00 80.88 103 GLU A N 1
ATOM 745 C CA . GLU A 1 103 ? -5.301 -11.556 12.609 1.00 80.88 103 GLU A CA 1
ATOM 746 C C . GLU A 1 103 ? -4.886 -12.925 12.030 1.00 80.88 103 GLU A C 1
ATOM 748 O O . GLU A 1 103 ? -3.730 -13.067 11.626 1.00 80.88 103 GLU A O 1
ATOM 753 N N . PRO A 1 104 ? -5.799 -13.907 11.860 1.00 81.44 104 PRO A N 1
ATOM 754 C CA . PRO A 1 104 ? -5.438 -15.210 11.306 1.00 81.44 104 PRO A CA 1
ATOM 755 C C . PRO A 1 104 ? -4.988 -15.131 9.846 1.00 81.44 104 PRO A C 1
ATOM 757 O O . PRO A 1 104 ? -4.192 -15.952 9.401 1.00 81.44 104 PRO A O 1
ATOM 760 N N . VAL A 1 105 ? -5.504 -14.168 9.078 1.00 78.88 105 VAL A N 1
ATOM 761 C CA . VAL A 1 105 ? -5.142 -13.984 7.665 1.00 78.88 105 VAL A CA 1
ATOM 762 C C . VAL A 1 105 ? -3.741 -13.394 7.560 1.00 78.88 105 VAL A C 1
ATOM 764 O O . VAL A 1 105 ? -2.945 -13.880 6.759 1.00 78.88 105 VAL A O 1
ATOM 767 N N . ILE A 1 106 ? -3.430 -12.412 8.411 1.00 80.12 106 ILE A N 1
ATOM 768 C CA . ILE A 1 106 ? -2.095 -11.814 8.517 1.00 80.12 106 ILE A CA 1
ATOM 769 C C . ILE A 1 106 ? -1.065 -12.863 8.944 1.00 80.12 106 ILE A C 1
ATOM 771 O O . ILE A 1 106 ? 0.003 -12.944 8.347 1.00 80.12 106 ILE A O 1
ATOM 775 N N . GLU A 1 107 ? -1.373 -13.685 9.947 1.00 81.31 107 GLU A N 1
ATOM 776 C CA . GLU A 1 107 ? -0.437 -14.704 10.440 1.00 81.31 107 GLU A CA 1
ATOM 777 C C . GLU A 1 107 ? -0.212 -15.846 9.448 1.00 81.31 107 GLU A C 1
ATOM 779 O O . GLU A 1 107 ? 0.892 -16.376 9.348 1.00 81.31 107 GLU A O 1
ATOM 784 N N . ARG A 1 108 ? -1.260 -16.252 8.727 1.00 84.81 108 ARG A N 1
ATOM 785 C CA . ARG A 1 108 ? -1.222 -17.451 7.883 1.00 84.81 108 ARG A CA 1
ATOM 786 C C . ARG A 1 108 ? -0.780 -17.162 6.453 1.00 84.81 108 ARG A C 1
ATOM 788 O O . ARG A 1 108 ? -0.314 -18.079 5.788 1.00 84.81 108 ARG A O 1
ATOM 795 N N . ASN A 1 109 ? -0.938 -15.921 5.985 1.00 82.62 109 ASN A N 1
ATOM 796 C CA . ASN A 1 109 ? -0.597 -15.506 4.625 1.00 82.62 109 ASN A CA 1
ATOM 797 C C . ASN A 1 109 ? -0.011 -14.076 4.595 1.00 82.62 109 ASN A C 1
ATOM 799 O O . ASN A 1 109 ? -0.604 -13.192 3.970 1.00 82.62 109 ASN A O 1
ATOM 803 N N . PRO A 1 110 ? 1.135 -13.817 5.251 1.00 81.00 110 PRO A N 1
ATOM 804 C CA . PRO A 1 110 ? 1.733 -12.478 5.281 1.00 81.00 110 PRO A CA 1
ATOM 805 C C . PRO A 1 110 ? 2.076 -11.966 3.873 1.00 81.00 110 PRO A C 1
ATOM 807 O O . PRO A 1 110 ? 1.765 -10.824 3.535 1.00 81.00 110 PRO A O 1
ATOM 810 N N . ASP A 1 111 ? 2.591 -12.845 3.011 1.00 82.06 111 ASP A N 1
ATOM 811 C CA . ASP A 1 111 ? 3.033 -12.499 1.656 1.00 82.06 111 ASP A CA 1
ATOM 812 C C . ASP A 1 111 ? 1.884 -12.031 0.744 1.00 82.06 111 ASP A C 1
ATOM 814 O O . ASP A 1 111 ? 2.111 -11.316 -0.233 1.00 82.06 111 ASP A O 1
ATOM 818 N N . VAL A 1 112 ? 0.629 -12.391 1.045 1.00 86.31 112 VAL A N 1
ATOM 819 C CA . VAL A 1 112 ? -0.539 -11.947 0.260 1.00 86.31 112 VAL A CA 1
ATOM 820 C C . VAL A 1 112 ? -0.688 -10.428 0.317 1.00 86.31 112 VAL A C 1
ATOM 822 O O . VAL A 1 112 ? -1.080 -9.817 -0.675 1.00 86.31 112 VAL A O 1
ATOM 825 N N . PHE A 1 113 ? -0.333 -9.796 1.438 1.00 82.88 113 PHE A N 1
ATOM 826 C CA . PHE A 1 113 ? -0.399 -8.341 1.568 1.00 82.88 113 PHE A CA 1
ATOM 827 C C . PHE A 1 113 ? 0.653 -7.643 0.706 1.00 82.88 113 PHE A C 1
ATOM 829 O O . PHE A 1 113 ? 0.351 -6.606 0.116 1.00 82.88 113 PHE A O 1
ATOM 836 N N . ASP A 1 114 ? 1.837 -8.237 0.557 1.00 83.38 114 ASP A N 1
ATOM 837 C CA . ASP A 1 114 ? 2.871 -7.718 -0.342 1.00 83.38 114 ASP A CA 1
ATOM 838 C C . ASP A 1 114 ? 2.430 -7.823 -1.809 1.00 83.38 114 ASP A C 1
ATOM 840 O O . ASP A 1 114 ? 2.586 -6.874 -2.579 1.00 83.38 114 ASP A O 1
ATOM 844 N N . HIS A 1 115 ? 1.784 -8.932 -2.186 1.00 84.88 115 HIS A N 1
ATOM 845 C CA . HIS A 1 115 ? 1.220 -9.104 -3.528 1.00 84.88 115 HIS A CA 1
ATOM 846 C C . HIS A 1 115 ? 0.073 -8.127 -3.800 1.00 84.88 115 HIS A C 1
ATOM 848 O O . HIS A 1 115 ? -0.003 -7.554 -4.885 1.00 84.88 115 HIS A O 1
ATOM 854 N N . LEU A 1 116 ? -0.804 -7.895 -2.819 1.00 88.00 116 LEU A N 1
ATOM 855 C CA . LEU A 1 116 ? -1.878 -6.907 -2.932 1.00 88.00 116 LEU A CA 1
ATOM 856 C C . LEU A 1 116 ? -1.327 -5.483 -3.061 1.00 88.00 116 LEU A C 1
ATOM 858 O O . LEU A 1 116 ? -1.836 -4.705 -3.867 1.00 88.00 116 LEU A O 1
ATOM 862 N N . ALA A 1 117 ? -0.279 -5.144 -2.309 1.00 86.00 117 ALA A N 1
ATOM 863 C CA . ALA A 1 117 ? 0.385 -3.851 -2.415 1.00 86.00 117 ALA A CA 1
ATOM 864 C C . ALA A 1 117 ? 1.042 -3.665 -3.794 1.00 86.00 117 ALA A C 1
ATOM 866 O O . ALA A 1 117 ? 0.873 -2.616 -4.421 1.00 86.00 117 ALA A O 1
ATOM 867 N N . ALA A 1 118 ? 1.731 -4.693 -4.301 1.00 85.81 118 ALA A N 1
ATOM 868 C CA . ALA A 1 118 ? 2.316 -4.686 -5.639 1.00 85.81 118 ALA A CA 1
ATOM 869 C C . ALA A 1 118 ? 1.240 -4.524 -6.727 1.00 85.81 118 ALA A C 1
ATOM 871 O O . ALA A 1 118 ? 1.320 -3.597 -7.534 1.00 85.81 118 ALA A O 1
ATOM 872 N N . ALA A 1 119 ? 0.181 -5.338 -6.683 1.00 88.25 119 ALA A N 1
ATOM 873 C CA . ALA A 1 119 ? -0.937 -5.266 -7.622 1.00 88.25 119 ALA A CA 1
ATOM 874 C C . ALA A 1 119 ? -1.662 -3.907 -7.570 1.00 88.25 119 ALA A C 1
ATOM 876 O O . ALA A 1 119 ? -2.058 -3.366 -8.601 1.00 88.25 119 ALA A O 1
ATOM 877 N N . GLY A 1 120 ? -1.806 -3.313 -6.382 1.00 83.62 120 GLY A N 1
ATOM 878 C CA . GLY A 1 120 ? -2.369 -1.972 -6.218 1.00 83.62 120 GLY A CA 1
ATOM 879 C C . GLY A 1 120 ? -1.519 -0.884 -6.881 1.00 83.62 120 GLY A C 1
ATOM 880 O O . GLY A 1 120 ? -2.059 0.008 -7.540 1.00 83.62 120 GLY A O 1
ATOM 881 N N . ASN A 1 121 ? -0.191 -0.975 -6.768 1.00 90.88 121 ASN A N 1
ATOM 882 C CA . ASN A 1 121 ? 0.727 -0.067 -7.456 1.00 90.88 121 ASN A CA 1
ATOM 883 C C . ASN A 1 121 ? 0.676 -0.234 -8.976 1.00 90.88 121 ASN A C 1
ATOM 885 O O . ASN A 1 121 ? 0.684 0.768 -9.694 1.00 90.88 121 ASN A O 1
ATOM 889 N N . GLU A 1 122 ? 0.586 -1.470 -9.466 1.00 93.69 122 GLU A N 1
ATOM 890 C CA . GLU A 1 122 ? 0.402 -1.749 -10.891 1.00 93.69 122 GLU A CA 1
ATOM 891 C C . GLU A 1 122 ? -0.913 -1.159 -11.409 1.00 93.69 122 GLU A C 1
ATOM 893 O O . GLU A 1 122 ? -0.921 -0.484 -12.439 1.00 93.69 122 GLU A O 1
ATOM 898 N N . LEU A 1 123 ? -2.010 -1.311 -10.659 1.00 93.25 123 LEU A N 1
ATOM 899 C CA . LEU A 1 123 ? -3.302 -0.719 -11.006 1.00 93.25 123 LEU A CA 1
ATOM 900 C C . LEU A 1 123 ? -3.227 0.817 -11.064 1.00 93.25 123 LEU A C 1
ATOM 902 O O . LEU A 1 123 ? -3.718 1.429 -12.014 1.00 93.25 123 LEU A O 1
ATOM 906 N N . LEU A 1 124 ? -2.582 1.454 -10.080 1.00 94.25 124 LEU A N 1
ATOM 907 C CA . LEU A 1 124 ? -2.374 2.907 -10.056 1.00 94.25 124 LEU A CA 1
ATOM 908 C C . LEU A 1 124 ? -1.494 3.387 -11.215 1.00 94.25 124 LEU A C 1
ATOM 910 O O . LEU A 1 124 ? -1.761 4.441 -11.798 1.00 94.25 124 LEU A O 1
ATOM 914 N N . ALA A 1 125 ? -0.451 2.632 -11.555 1.00 95.56 125 ALA A N 1
ATOM 915 C CA . ALA A 1 125 ? 0.412 2.930 -12.689 1.00 95.56 125 ALA A CA 1
ATOM 916 C C . ALA A 1 125 ? -0.355 2.814 -14.014 1.00 95.56 125 ALA A C 1
ATOM 918 O O . ALA A 1 125 ? -0.281 3.728 -14.837 1.00 95.56 125 ALA A O 1
ATOM 919 N N . ALA A 1 126 ? -1.145 1.752 -14.185 1.00 94.12 126 ALA A N 1
ATOM 920 C CA . ALA A 1 126 ? -2.000 1.554 -15.350 1.00 94.12 126 ALA A CA 1
ATOM 921 C C . ALA A 1 126 ? -3.033 2.679 -15.487 1.00 94.12 126 ALA A C 1
ATOM 923 O O . ALA A 1 126 ? -3.195 3.237 -16.571 1.00 94.12 126 ALA A O 1
ATOM 924 N N . TYR A 1 127 ? -3.672 3.079 -14.385 1.00 91.25 127 TYR A N 1
ATOM 925 C CA . TYR A 1 127 ? -4.591 4.213 -14.373 1.00 91.25 127 TYR A CA 1
ATOM 926 C C . TYR A 1 127 ? -3.893 5.516 -14.781 1.00 91.25 127 TYR A C 1
ATOM 928 O O . TYR A 1 127 ? -4.366 6.210 -15.679 1.00 91.25 127 TYR A O 1
ATOM 936 N N . ARG A 1 128 ? -2.733 5.831 -14.185 1.00 95.38 128 ARG A N 1
ATOM 937 C CA . ARG A 1 128 ? -1.959 7.031 -14.541 1.00 95.38 128 ARG A CA 1
ATOM 938 C C . ARG A 1 128 ? -1.556 7.020 -16.017 1.00 95.38 128 ARG A C 1
ATOM 940 O O . ARG A 1 128 ? -1.672 8.048 -16.673 1.00 95.38 128 ARG A O 1
ATOM 947 N N . SER A 1 129 ? -1.133 5.871 -16.541 1.00 91.94 129 SER A N 1
ATOM 948 C CA . SER A 1 129 ? -0.795 5.699 -17.958 1.00 91.94 129 SER A CA 1
ATOM 949 C C . SER A 1 129 ? -2.009 5.914 -18.864 1.00 91.94 129 SER A C 1
ATOM 951 O O . SER A 1 129 ? -1.918 6.645 -19.848 1.00 91.94 129 SER A O 1
ATOM 953 N N . ALA A 1 130 ? -3.164 5.348 -18.509 1.00 93.06 130 ALA A N 1
ATOM 954 C CA . ALA A 1 130 ? -4.400 5.526 -19.263 1.00 93.06 130 ALA A CA 1
ATOM 955 C C . ALA A 1 130 ? -4.842 6.999 -19.301 1.00 93.06 130 ALA A C 1
ATOM 957 O O . ALA A 1 130 ? -5.207 7.500 -20.368 1.00 93.06 130 ALA A O 1
ATOM 958 N N . VAL A 1 131 ? -4.752 7.701 -18.165 1.00 94.88 131 VAL A N 1
ATOM 959 C CA . VAL A 1 131 ? -5.047 9.139 -18.062 1.00 94.88 131 VAL A CA 1
ATOM 960 C C . VAL A 1 131 ? -4.054 9.960 -18.882 1.00 94.88 131 VAL A C 1
ATOM 962 O O . VAL A 1 131 ? -4.473 10.769 -19.703 1.00 94.88 131 VAL A O 1
ATOM 965 N N . GLN A 1 132 ? -2.751 9.712 -18.746 1.00 92.44 132 GLN A N 1
ATOM 966 C CA . GLN A 1 132 ? -1.722 10.431 -19.501 1.00 92.44 132 GLN A CA 1
ATOM 967 C C . GLN A 1 132 ? -1.879 10.232 -21.016 1.00 92.44 132 GLN A C 1
ATOM 969 O O . GLN A 1 132 ? -1.777 11.186 -21.787 1.00 92.44 132 GLN A O 1
ATOM 974 N N . ALA A 1 133 ? -2.196 9.011 -21.456 1.00 86.31 133 ALA A N 1
ATOM 975 C CA . ALA A 1 133 ? -2.495 8.731 -22.856 1.00 86.31 133 ALA A CA 1
ATOM 976 C C . ALA A 1 133 ? -3.754 9.478 -23.332 1.00 86.31 133 ALA A C 1
ATOM 978 O O . ALA A 1 133 ? -3.850 9.853 -24.499 1.00 86.31 133 ALA A O 1
ATOM 979 N N . GLN A 1 134 ? -4.733 9.702 -22.453 1.00 83.94 134 GLN A N 1
ATOM 980 C CA . GLN A 1 134 ? -5.919 10.493 -22.767 1.00 83.94 134 GLN A CA 1
ATOM 981 C C . GLN A 1 134 ? -5.616 11.989 -22.874 1.00 83.94 134 GLN A C 1
ATOM 983 O O . GLN A 1 134 ? -6.088 12.623 -23.817 1.00 83.94 134 GLN A O 1
ATOM 988 N N . GLU A 1 135 ? -4.791 12.529 -21.979 1.00 89.88 135 GLU A N 1
ATOM 989 C CA . GLU A 1 135 ? -4.327 13.918 -22.043 1.00 89.88 135 GLU A CA 1
ATOM 990 C C . GLU A 1 135 ? -3.526 14.182 -23.322 1.00 89.88 135 GLU A C 1
ATOM 992 O O . GLU A 1 135 ? -3.828 15.129 -24.046 1.00 89.88 135 GLU A O 1
ATOM 997 N N . GLN A 1 136 ? -2.570 13.309 -23.663 1.00 85.06 136 GLN A N 1
ATOM 998 C CA . GLN A 1 136 ? -1.793 13.409 -24.904 1.00 85.06 136 GLN A CA 1
ATOM 999 C C . GLN A 1 136 ? -2.687 13.411 -26.147 1.00 85.06 136 GLN A C 1
ATOM 1001 O O . GLN A 1 136 ? -2.520 14.241 -27.034 1.00 85.06 136 GLN A O 1
ATOM 1006 N N . ARG A 1 137 ? -3.690 12.524 -26.211 1.00 78.25 137 ARG A N 1
ATOM 1007 C CA . ARG A 1 137 ? -4.594 12.459 -27.372 1.00 78.25 137 ARG A CA 1
ATOM 1008 C C . ARG A 1 137 ? -5.356 13.761 -27.614 1.00 78.25 137 ARG A C 1
ATOM 1010 O O . ARG A 1 137 ? -5.639 14.081 -28.767 1.00 78.25 137 ARG A O 1
ATOM 1017 N N . TRP A 1 138 ? -5.728 14.490 -26.566 1.00 79.56 138 TRP A N 1
ATOM 1018 C CA . TRP A 1 138 ? -6.457 15.751 -26.720 1.00 79.56 138 TRP A CA 1
ATOM 1019 C C . TRP A 1 138 ? -5.528 16.956 -26.913 1.00 79.56 138 TRP A C 1
ATOM 1021 O O . TRP A 1 138 ? -5.892 17.860 -27.662 1.00 79.56 138 TRP A O 1
ATOM 1031 N N . THR A 1 139 ? -4.317 16.952 -26.346 1.00 76.94 139 THR A N 1
ATOM 1032 C CA . THR A 1 139 ? -3.329 18.025 -26.568 1.00 76.94 139 THR A CA 1
ATOM 1033 C C . THR A 1 139 ? -2.663 17.941 -27.941 1.00 76.94 139 THR A C 1
ATOM 1035 O O . THR A 1 139 ? -2.523 18.967 -28.601 1.00 76.94 139 THR A O 1
ATOM 1038 N N . THR A 1 140 ? -2.340 16.743 -28.434 1.00 76.25 140 THR A N 1
ATOM 1039 C CA . THR A 1 140 ? -1.811 16.554 -29.795 1.00 76.25 140 THR A CA 1
ATOM 1040 C C . THR A 1 140 ? -2.850 16.921 -30.848 1.00 76.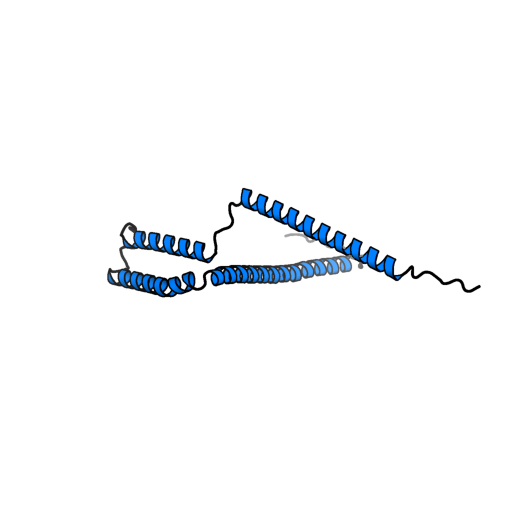25 140 THR A C 1
ATOM 1042 O O . THR A 1 140 ? -2.528 17.641 -31.782 1.00 76.25 140 THR A O 1
ATOM 1045 N N . ARG A 1 141 ? -4.124 16.547 -30.657 1.00 65.31 141 ARG A N 1
ATOM 1046 C CA . ARG A 1 141 ? -5.202 16.965 -31.568 1.00 65.31 141 ARG A CA 1
ATOM 1047 C C . ARG A 1 141 ? -5.370 18.487 -31.610 1.00 65.31 141 ARG A C 1
ATOM 1049 O O . ARG A 1 141 ? -5.649 19.023 -32.673 1.00 65.31 141 ARG A O 1
ATOM 1056 N N . ALA A 1 142 ? -5.210 19.179 -30.481 1.00 61.56 142 ALA A N 1
ATOM 1057 C CA . ALA A 1 142 ? -5.249 20.641 -30.444 1.00 61.56 142 ALA A CA 1
ATOM 1058 C C . ALA A 1 142 ? -4.040 21.279 -31.154 1.00 61.56 142 ALA A C 1
ATOM 1060 O O . ALA A 1 142 ? -4.203 22.300 -31.815 1.00 61.56 142 ALA A O 1
ATOM 1061 N N . ALA A 1 143 ? -2.855 20.670 -31.053 1.00 67.12 143 ALA A N 1
ATOM 1062 C CA . ALA A 1 143 ? -1.654 21.112 -31.761 1.00 67.12 143 ALA A CA 1
ATOM 1063 C C . ALA A 1 143 ? -1.743 20.870 -33.280 1.00 67.12 143 ALA A C 1
ATOM 1065 O O . ALA A 1 143 ? -1.397 21.761 -34.051 1.00 67.12 143 ALA A O 1
ATOM 1066 N N . ASP A 1 144 ? -2.273 19.718 -33.706 1.00 67.56 144 ASP A N 1
ATOM 1067 C CA . ASP A 1 144 ? -2.509 19.402 -35.121 1.00 67.56 144 ASP A CA 1
ATOM 1068 C C . ASP A 1 144 ? -3.556 20.344 -35.734 1.00 67.56 144 ASP A C 1
ATOM 1070 O O . ASP A 1 144 ? -3.329 20.898 -36.802 1.00 67.56 144 ASP A O 1
ATOM 1074 N N . LEU A 1 145 ? -4.648 20.641 -35.014 1.00 64.12 145 LEU A N 1
ATOM 1075 C CA . LEU A 1 145 ? -5.622 21.661 -35.430 1.00 64.12 145 LEU A CA 1
ATOM 1076 C C . LEU A 1 145 ? -4.990 23.050 -35.584 1.00 64.12 145 LEU A C 1
ATOM 1078 O O . LEU A 1 145 ? -5.381 23.800 -36.472 1.00 64.12 145 LEU A O 1
ATOM 1082 N N . HIS A 1 146 ? -4.031 23.409 -34.731 1.00 60.88 146 HIS A N 1
ATOM 1083 C CA . HIS A 1 146 ? -3.337 24.692 -34.833 1.00 60.88 146 HIS A CA 1
ATOM 1084 C C . HIS A 1 146 ? -2.411 24.745 -36.055 1.00 60.88 146 HIS A C 1
ATOM 1086 O O . HIS A 1 146 ? -2.339 25.771 -36.726 1.00 60.88 146 HIS A O 1
ATOM 1092 N N . LYS A 1 147 ? -1.754 23.623 -36.366 1.00 64.25 147 LYS A N 1
ATOM 1093 C CA . LYS A 1 147 ? -0.882 23.475 -37.531 1.00 64.25 147 LYS A CA 1
ATOM 1094 C C . LYS A 1 147 ? -1.668 23.496 -38.846 1.00 64.25 147 LYS A C 1
ATOM 1096 O O . LYS A 1 147 ? -1.283 24.215 -39.760 1.00 64.25 147 LYS A O 1
ATOM 1101 N N . ASP A 1 148 ? -2.807 22.807 -38.902 1.00 60.41 148 ASP A N 1
ATOM 1102 C CA . ASP A 1 148 ? -3.703 22.809 -40.066 1.00 60.41 148 ASP A CA 1
ATOM 1103 C C . ASP A 1 148 ? -4.309 24.203 -40.331 1.00 60.41 148 ASP A C 1
ATOM 1105 O O . ASP A 1 148 ? -4.583 24.565 -41.475 1.00 60.41 148 ASP A O 1
ATOM 1109 N N . LEU A 1 149 ? -4.529 25.008 -39.283 1.00 62.88 149 LEU A N 1
ATOM 1110 C CA . LEU A 1 149 ? -5.016 26.388 -39.410 1.00 62.88 149 LEU A CA 1
ATOM 1111 C C . LEU A 1 149 ? -3.925 27.371 -39.861 1.00 62.88 149 LEU A C 1
ATOM 1113 O O . LEU A 1 149 ? -4.247 28.304 -40.596 1.00 62.88 149 LEU A O 1
ATOM 1117 N N . ASP A 1 150 ? -2.672 27.173 -39.444 1.00 60.44 150 ASP A N 1
ATOM 1118 C CA . ASP A 1 150 ? -1.533 27.976 -39.909 1.00 60.44 150 ASP A CA 1
ATOM 1119 C C . ASP A 1 150 ? -1.150 27.627 -41.359 1.00 60.44 150 ASP A C 1
ATOM 1121 O O . ASP A 1 150 ? -0.912 28.534 -42.155 1.00 60.44 150 ASP A O 1
ATOM 1125 N N . GLU A 1 151 ? -1.198 26.347 -41.752 1.00 59.03 151 GLU A N 1
ATOM 1126 C CA . GLU A 1 151 ? -0.983 25.921 -43.147 1.00 59.03 151 GLU A CA 1
ATOM 1127 C C . GLU A 1 151 ? -2.072 26.458 -44.096 1.00 59.03 151 GLU A C 1
ATOM 1129 O O . GLU A 1 151 ? -1.769 26.775 -45.242 1.00 59.03 151 GLU A O 1
ATOM 1134 N N . ARG A 1 152 ? -3.310 26.645 -43.606 1.00 57.59 152 ARG A N 1
ATOM 1135 C CA . ARG A 1 152 ? -4.435 27.253 -44.351 1.00 57.59 152 ARG A CA 1
ATOM 1136 C C . ARG A 1 152 ? -4.433 28.795 -44.360 1.00 57.59 152 ARG A C 1
ATOM 1138 O O . ARG A 1 152 ? -5.358 29.431 -44.873 1.00 57.59 152 ARG A O 1
ATOM 1145 N N . ARG A 1 153 ? -3.468 29.429 -43.692 1.00 55.06 153 ARG A N 1
ATOM 1146 C CA . ARG A 1 153 ? -3.317 30.893 -43.675 1.00 55.06 153 ARG A CA 1
ATOM 1147 C C . ARG A 1 153 ? -2.222 31.369 -44.629 1.00 55.06 153 ARG A C 1
ATOM 1149 O O . ARG A 1 153 ? -2.238 32.540 -45.002 1.00 55.06 153 ARG A O 1
ATOM 1156 N N . ASP A 1 154 ? -1.319 30.476 -45.030 1.00 55.03 154 ASP A N 1
ATOM 1157 C CA . ASP A 1 154 ? -0.147 30.776 -45.864 1.00 55.03 154 ASP A CA 1
ATOM 1158 C C . ASP A 1 154 ? -0.379 30.486 -47.367 1.00 55.03 154 ASP A C 1
ATOM 1160 O O . ASP A 1 154 ? 0.376 30.925 -48.229 1.00 55.03 154 ASP A O 1
ATOM 1164 N N . ASP A 1 155 ? -1.478 29.812 -47.717 1.00 53.00 155 ASP A N 1
ATOM 1165 C CA . ASP A 1 155 ? -1.945 29.515 -49.082 1.00 53.00 155 ASP A CA 1
ATOM 1166 C C . ASP A 1 155 ? -2.877 30.601 -49.674 1.00 53.00 155 ASP A C 1
ATOM 1168 O O . ASP A 1 155 ? -3.458 30.429 -50.749 1.00 53.00 155 ASP A O 1
ATOM 1172 N N . GLY A 1 156 ? -2.992 31.754 -49.005 1.00 47.19 156 GLY A N 1
ATOM 1173 C CA . GLY A 1 156 ? -3.893 32.851 -49.361 1.00 47.19 156 GLY A CA 1
ATOM 1174 C C . GLY A 1 156 ? -3.217 34.206 -49.574 1.00 47.19 156 GLY A C 1
ATOM 1175 O O . GLY A 1 156 ? -3.624 35.184 -48.949 1.00 47.19 156 GLY A O 1
ATOM 1176 N N . GLU A 1 157 ? -2.238 34.323 -50.477 1.00 52.50 157 GLU A N 1
ATOM 1177 C CA . GLU A 1 157 ? -1.842 35.644 -50.986 1.00 52.50 157 GLU A CA 1
ATOM 1178 C C . GLU A 1 157 ? -2.863 36.131 -52.032 1.00 52.50 157 GLU A C 1
ATOM 1180 O O . GLU A 1 157 ? -2.802 35.812 -53.219 1.00 52.50 157 GLU A O 1
ATOM 1185 N N . GLY A 1 158 ? -3.853 36.897 -51.561 1.00 45.09 158 GLY A N 1
ATOM 1186 C CA . GLY A 1 158 ? -4.871 37.549 -52.381 1.00 45.09 158 GLY A CA 1
ATOM 1187 C C . GLY A 1 158 ? -5.438 38.797 -51.697 1.00 45.09 158 GLY A C 1
ATOM 1188 O O . GLY A 1 158 ? -6.183 38.713 -50.728 1.00 45.09 158 GLY A O 1
ATOM 1189 N N . THR A 1 159 ? -5.070 39.966 -52.218 1.00 48.19 159 THR A N 1
ATOM 1190 C CA . THR A 1 159 ? -5.532 41.326 -51.884 1.00 48.19 159 THR A CA 1
ATOM 1191 C C . THR A 1 159 ? -7.016 41.465 -51.470 1.00 48.19 159 THR A C 1
ATOM 1193 O O . THR A 1 159 ? -7.906 41.101 -52.233 1.00 48.19 159 THR A O 1
ATOM 1196 N N . GLY A 1 160 ? -7.299 42.142 -50.341 1.00 40.88 160 GLY A N 1
ATOM 1197 C CA . GLY A 1 160 ? -8.639 42.653 -49.976 1.00 40.88 160 GLY A CA 1
ATOM 1198 C C . GLY A 1 160 ? -8.641 43.509 -48.691 1.00 40.88 160 GLY A C 1
ATOM 1199 O O . GLY A 1 160 ? -7.836 43.241 -47.808 1.00 40.88 160 GLY A O 1
ATOM 1200 N N . PRO A 1 161 ? -9.457 44.581 -48.587 1.00 47.53 161 PRO A N 1
ATOM 1201 C CA . PRO A 1 161 ? -9.090 45.834 -47.919 1.00 47.53 161 PRO A CA 1
ATOM 1202 C C . PRO A 1 161 ? -9.268 45.822 -46.397 1.00 47.53 161 PRO A C 1
ATOM 1204 O O . PRO A 1 161 ? -10.220 45.260 -45.862 1.00 47.53 161 PRO A O 1
ATOM 1207 N N . GLY A 1 162 ? -8.379 46.538 -45.704 1.00 57.59 162 GLY A N 1
ATOM 1208 C CA . GLY A 1 162 ? -8.510 46.810 -44.279 1.00 57.59 162 GLY A CA 1
ATOM 1209 C C . GLY A 1 162 ? -9.802 47.560 -43.958 1.00 57.59 162 GLY A C 1
ATOM 1210 O O . GLY A 1 162 ? -10.012 48.679 -44.427 1.00 57.59 162 GLY A O 1
ATOM 1211 N N . GLN A 1 163 ? -10.634 46.967 -43.107 1.00 49.56 163 GLN A N 1
ATOM 1212 C CA . GLN A 1 163 ? -11.625 47.703 -42.332 1.00 49.56 163 GLN A CA 1
ATOM 1213 C C . GLN A 1 163 ? -11.107 47.834 -40.905 1.00 49.56 163 GLN A C 1
ATOM 1215 O O . GLN A 1 163 ? -10.895 46.847 -40.201 1.00 49.56 163 GLN A O 1
ATOM 1220 N N . ARG A 1 164 ? -10.850 49.083 -40.513 1.00 55.19 164 ARG A N 1
ATOM 1221 C CA . ARG A 1 164 ? -10.639 49.457 -39.120 1.00 55.19 164 ARG A CA 1
ATOM 1222 C C . ARG A 1 164 ? -11.985 49.362 -38.411 1.00 55.19 164 ARG A C 1
ATOM 1224 O O . ARG A 1 164 ? -12.970 49.897 -38.909 1.00 55.19 164 ARG A O 1
ATOM 1231 N N . ILE A 1 165 ? -12.008 48.647 -37.295 1.00 63.41 165 ILE A N 1
ATOM 1232 C CA . ILE A 1 165 ? -13.155 48.585 -36.395 1.00 63.41 165 ILE A CA 1
ATOM 1233 C C . ILE A 1 165 ? -13.070 49.836 -35.519 1.00 63.41 165 ILE A C 1
ATOM 1235 O O . ILE A 1 165 ? -12.157 49.935 -34.699 1.00 63.41 165 ILE A O 1
ATOM 1239 N N . ASP A 1 166 ? -13.967 50.796 -35.739 1.00 63.47 166 ASP A N 1
ATOM 1240 C CA . ASP A 1 166 ? -14.194 51.895 -34.800 1.00 63.47 166 ASP A CA 1
ATOM 1241 C C . ASP A 1 166 ? -14.932 51.340 -33.571 1.00 63.47 166 ASP A C 1
ATOM 1243 O O . ASP A 1 166 ? -15.880 50.561 -33.693 1.00 63.47 166 ASP A O 1
ATOM 1247 N N . LEU A 1 167 ? -14.424 51.686 -32.388 1.00 58.03 167 LEU A N 1
ATOM 1248 C CA . LEU A 1 167 ? -14.987 51.336 -31.088 1.00 58.03 167 LEU A CA 1
ATOM 1249 C C . LEU A 1 167 ? -15.757 52.550 -30.561 1.00 58.03 167 LEU A C 1
ATOM 1251 O O . LEU A 1 167 ? -15.123 53.535 -30.175 1.00 58.03 167 LEU A O 1
ATOM 1255 N N . ASP A 1 168 ? -17.084 52.436 -30.532 1.00 62.94 168 ASP A N 1
ATOM 1256 C CA . ASP A 1 168 ? -17.972 53.272 -29.714 1.00 62.94 168 ASP A CA 1
ATOM 1257 C C . ASP A 1 168 ? -18.241 52.592 -28.360 1.00 62.94 168 ASP A C 1
ATOM 1259 O O . ASP A 1 168 ? -18.458 51.354 -28.346 1.00 62.94 168 ASP A O 1
#